Protein AF-A0A5K1HV14-F1 (afdb_monomer_lite)

Secondary structure (DSSP, 8-state):
---HHHHHHHHHH-EEEEEPP--SS--S---EEEEE---------TTHHHHTT-SHHHHHHHHTT-

InterPro domains:
  IPR014729 Rossmann-like alpha/beta/alpha sandwich fold [G3DSA:3.40.50.620] (1-66)
  IPR051857 Asparagine synthetase domain-containing protein [PTHR45937] (1-66)

Radius of gyration: 20.12 Å; chains: 1; bounding box: 55×26×41 Å

Organism: NCBI:txid210225

Sequence (66 aa):
DLNIGIALWLAAGGDGWVNEGASGNCEKTAQRHKYKSEARILLVGSGADEQCAGYGRHKTKYRQGG

Foldseek 3Di:
DPDVVVVVVVVQQQWDWDFDPPPDDDPPDRDIDIDHDPDNDDDDPPCVCVVVVVDVVSVVVVVVPD

pLDDT: mean 83.58, std 12.97, range [45.53, 95.25]

Structure (mmCIF, N/CA/C/O backbone):
data_AF-A0A5K1HV14-F1
#
_entry.id   AF-A0A5K1HV14-F1
#
loop_
_atom_site.group_PDB
_atom_site.id
_atom_site.type_symbol
_atom_site.label_atom_id
_atom_site.label_alt_id
_atom_site.label_comp_id
_atom_site.label_asym_id
_atom_site.label_entity_id
_atom_site.label_seq_id
_atom_site.pdbx_PDB_ins_code
_atom_site.Cartn_x
_atom_site.Cartn_y
_atom_site.Cartn_z
_atom_site.occupancy
_atom_site.B_iso_or_equiv
_atom_site.auth_seq_id
_atom_site.auth_comp_id
_atom_site.auth_asym_id
_atom_site.auth_atom_id
_atom_site.pdbx_PDB_model_num
ATOM 1 N N . ASP A 1 1 ? 0.301 15.361 11.963 1.00 45.53 1 ASP A N 1
ATOM 2 C CA . ASP A 1 1 ? -0.362 14.420 11.043 1.00 45.53 1 ASP A CA 1
ATOM 3 C C . ASP A 1 1 ? 0.586 13.918 9.981 1.00 45.53 1 ASP A C 1
ATOM 5 O O . ASP A 1 1 ? 1.120 14.706 9.211 1.00 45.53 1 ASP A O 1
ATOM 9 N N . LEU A 1 2 ? 0.818 12.607 9.962 1.00 57.72 2 LEU A N 1
ATOM 10 C CA . LEU A 1 2 ? 1.499 11.946 8.856 1.00 57.72 2 LEU A CA 1
ATOM 11 C C . LEU A 1 2 ? 0.405 11.410 7.925 1.00 57.72 2 LEU A C 1
ATOM 13 O O . LEU A 1 2 ? -0.271 10.437 8.246 1.00 57.72 2 LEU A O 1
ATOM 17 N N . ASN A 1 3 ? 0.152 12.111 6.820 1.00 78.25 3 ASN A N 1
ATOM 18 C CA . ASN A 1 3 ? -0.895 11.746 5.870 1.00 78.25 3 ASN A CA 1
ATOM 19 C C . ASN A 1 3 ? -0.426 10.543 5.035 1.00 78.25 3 ASN A C 1
ATOM 21 O O . ASN A 1 3 ? 0.524 10.659 4.260 1.00 78.25 3 ASN A O 1
ATOM 25 N N . ILE A 1 4 ? -1.098 9.396 5.173 1.00 80.50 4 ILE A N 1
ATOM 26 C CA . ILE A 1 4 ? -0.797 8.171 4.411 1.00 80.50 4 ILE A CA 1
ATOM 27 C C . ILE A 1 4 ? -0.838 8.396 2.889 1.00 80.50 4 ILE A C 1
ATOM 29 O O . ILE A 1 4 ? -0.100 7.753 2.146 1.00 80.50 4 ILE A O 1
ATOM 33 N N . GLY A 1 5 ? -1.624 9.368 2.420 1.00 83.81 5 GLY A N 1
ATOM 34 C CA . GLY A 1 5 ? -1.679 9.782 1.021 1.00 83.81 5 GLY A CA 1
ATOM 35 C C . GLY A 1 5 ? -0.357 10.347 0.500 1.00 83.81 5 GLY A C 1
ATOM 36 O O . GLY A 1 5 ? -0.018 10.107 -0.654 1.00 83.81 5 GLY A O 1
ATOM 37 N N . ILE A 1 6 ? 0.438 11.020 1.340 1.00 85.56 6 ILE A N 1
ATOM 38 C CA . ILE A 1 6 ? 1.768 11.522 0.949 1.00 85.56 6 ILE A CA 1
ATOM 39 C C . ILE A 1 6 ? 2.735 10.353 0.737 1.00 85.56 6 ILE A C 1
ATOM 41 O O . ILE A 1 6 ? 3.494 10.346 -0.231 1.00 85.56 6 ILE A O 1
ATOM 45 N N . ALA A 1 7 ? 2.681 9.341 1.608 1.00 86.69 7 ALA A N 1
ATOM 46 C CA . ALA A 1 7 ? 3.493 8.136 1.456 1.00 86.69 7 ALA A CA 1
ATOM 47 C C . ALA A 1 7 ? 3.102 7.352 0.192 1.00 86.69 7 ALA A C 1
ATOM 49 O O . ALA A 1 7 ? 3.979 6.917 -0.552 1.00 86.69 7 ALA A O 1
ATOM 50 N N . LEU A 1 8 ? 1.799 7.234 -0.092 1.00 88.12 8 LEU A N 1
ATOM 51 C CA . LEU A 1 8 ? 1.300 6.612 -1.322 1.00 88.12 8 LEU A CA 1
ATOM 52 C C . LEU A 1 8 ? 1.745 7.372 -2.573 1.00 88.12 8 LEU A C 1
ATOM 54 O O . LEU A 1 8 ? 2.186 6.755 -3.536 1.00 88.12 8 LEU A O 1
ATOM 58 N N . TRP A 1 9 ? 1.641 8.702 -2.559 1.00 88.94 9 TRP A N 1
ATOM 59 C CA . TRP A 1 9 ? 2.048 9.551 -3.675 1.00 88.94 9 TRP A CA 1
ATOM 60 C C . TRP A 1 9 ? 3.545 9.411 -3.973 1.00 88.94 9 TRP A C 1
ATOM 62 O O . TRP A 1 9 ? 3.932 9.230 -5.128 1.00 88.94 9 TRP A O 1
ATOM 72 N N . LEU A 1 10 ? 4.380 9.403 -2.929 1.00 89.25 10 LEU A N 1
ATOM 73 C CA . LEU A 1 10 ? 5.812 9.147 -3.057 1.00 89.25 10 LEU A CA 1
ATOM 74 C C . LEU A 1 10 ? 6.080 7.748 -3.635 1.00 89.25 10 LEU A C 1
ATOM 76 O O . LEU A 1 10 ? 6.862 7.606 -4.575 1.00 89.25 10 LEU A O 1
ATOM 80 N N . ALA A 1 11 ? 5.410 6.721 -3.103 1.00 89.81 11 ALA A N 1
ATOM 81 C CA . ALA A 1 11 ? 5.562 5.340 -3.553 1.00 89.81 11 ALA A CA 1
ATOM 82 C C . ALA A 1 11 ? 5.109 5.143 -5.009 1.00 89.81 11 ALA A C 1
ATOM 84 O O . ALA A 1 11 ? 5.762 4.414 -5.752 1.00 89.81 11 ALA A O 1
ATOM 85 N N . ALA A 1 12 ? 4.044 5.828 -5.444 1.00 91.56 12 ALA A N 1
ATOM 86 C CA . ALA A 1 12 ? 3.544 5.807 -6.823 1.00 91.56 12 ALA A CA 1
ATOM 87 C C . ALA A 1 12 ? 4.557 6.369 -7.819 1.00 91.56 12 ALA A C 1
ATOM 89 O O . ALA A 1 12 ? 4.579 5.969 -8.982 1.00 91.56 12 ALA A O 1
ATOM 90 N N . GLY A 1 13 ? 5.436 7.257 -7.353 1.00 92.06 13 GLY A N 1
ATOM 91 C CA . GLY A 1 13 ? 6.587 7.689 -8.120 1.00 92.06 13 GLY A CA 1
ATOM 92 C C . GLY A 1 13 ? 7.526 6.534 -8.454 1.00 92.06 13 GLY A C 1
ATOM 93 O O . GLY A 1 13 ? 8.124 6.567 -9.519 1.00 92.06 13 GLY A O 1
ATOM 94 N N . GLY A 1 14 ? 7.688 5.524 -7.597 1.00 92.50 14 GLY A N 1
ATOM 95 C CA . GLY A 1 14 ? 8.563 4.374 -7.855 1.00 92.50 14 GLY A CA 1
ATOM 96 C C . GLY A 1 14 ? 10.024 4.733 -8.164 1.00 92.50 14 GLY A C 1
ATOM 97 O O . GLY A 1 14 ? 10.737 3.901 -8.709 1.00 92.50 14 GLY A O 1
ATOM 98 N N . ASP A 1 15 ? 10.461 5.966 -7.889 1.00 94.75 15 ASP A N 1
ATOM 99 C CA . ASP A 1 15 ? 11.805 6.485 -8.165 1.00 94.75 15 ASP A CA 1
ATOM 100 C C . ASP A 1 15 ? 12.597 6.494 -6.863 1.00 94.75 15 ASP A C 1
ATOM 102 O O . ASP A 1 15 ? 12.151 7.051 -5.8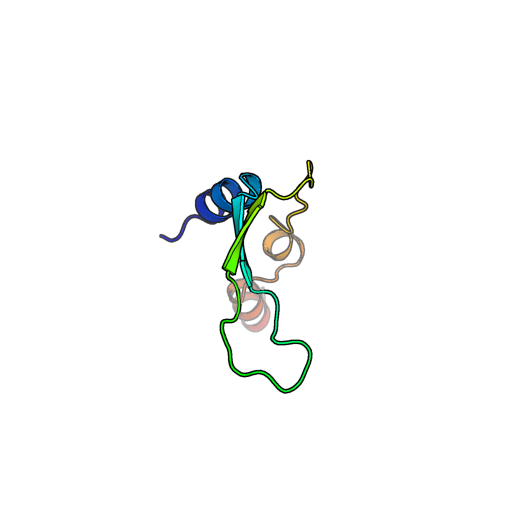57 1.00 94.75 15 ASP A O 1
ATOM 106 N N . GLY A 1 16 ? 13.761 5.864 -6.867 1.00 91.94 16 GLY A N 1
ATOM 107 C CA . GLY A 1 16 ? 14.583 5.770 -5.682 1.00 91.94 16 GLY A CA 1
ATOM 108 C C . GLY A 1 16 ? 15.973 5.250 -5.977 1.00 91.94 16 GLY A C 1
ATOM 109 O O . GLY A 1 16 ? 16.477 5.302 -7.096 1.00 91.94 16 GLY A O 1
ATOM 110 N N . TRP A 1 17 ? 16.612 4.759 -4.927 1.00 91.81 17 TRP A N 1
ATOM 111 C CA . TRP A 1 17 ? 17.962 4.232 -4.996 1.00 91.81 17 TRP A CA 1
ATOM 112 C C . TRP A 1 17 ? 17.988 2.824 -4.429 1.00 91.81 17 TRP A C 1
ATOM 114 O O 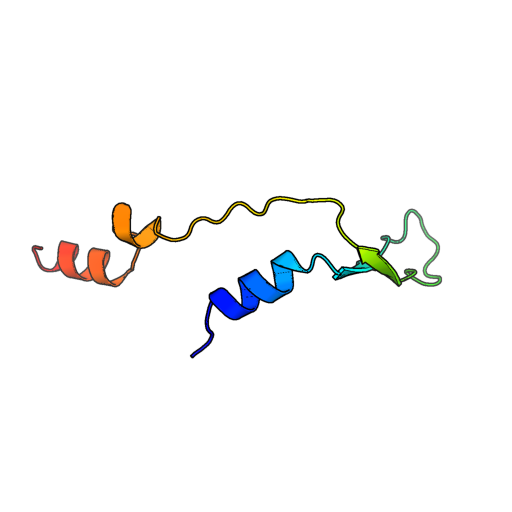. TRP A 1 17 ? 17.482 2.600 -3.328 1.00 91.81 17 TRP A O 1
ATOM 124 N N . VAL A 1 18 ? 18.630 1.913 -5.147 1.00 90.31 18 VAL A N 1
ATOM 125 C CA . VAL A 1 18 ? 18.804 0.521 -4.738 1.00 90.31 18 VAL A CA 1
ATOM 126 C C . VAL A 1 18 ? 20.277 0.291 -4.425 1.00 90.31 18 VAL A C 1
ATOM 128 O O . VAL A 1 18 ? 21.161 0.787 -5.125 1.00 90.31 18 VAL A O 1
ATOM 131 N N . ASN A 1 19 ? 20.534 -0.423 -3.331 1.00 87.88 19 ASN A N 1
ATOM 132 C CA . ASN A 1 19 ? 21.870 -0.887 -2.983 1.00 87.88 19 ASN A CA 1
ATOM 133 C C . ASN A 1 19 ? 21.999 -2.323 -3.487 1.00 87.88 19 ASN A C 1
ATOM 135 O O . ASN A 1 19 ? 21.256 -3.191 -3.028 1.00 87.88 19 ASN A O 1
ATOM 139 N N . GLU A 1 20 ? 22.937 -2.587 -4.390 1.00 79.50 20 GLU A N 1
ATOM 140 C CA . GLU A 1 20 ? 23.370 -3.963 -4.616 1.00 79.50 20 GLU A CA 1
ATOM 141 C C . GLU A 1 20 ? 24.203 -4.402 -3.412 1.00 79.50 20 GLU A C 1
ATOM 143 O O . GLU A 1 20 ? 25.185 -3.755 -3.035 1.00 79.50 20 GLU A O 1
ATOM 148 N N . GLY A 1 21 ? 23.756 -5.469 -2.748 1.00 68.31 21 GLY A N 1
ATOM 149 C CA . GLY A 1 21 ? 24.519 -6.081 -1.669 1.00 68.31 21 GLY A CA 1
ATOM 150 C C . GLY A 1 21 ? 25.873 -6.556 -2.192 1.00 68.31 21 GLY A C 1
ATOM 151 O O . GLY A 1 21 ? 25.977 -7.004 -3.333 1.00 68.31 21 GLY A O 1
ATOM 152 N N . ALA A 1 22 ? 26.907 -6.471 -1.355 1.00 63.66 22 ALA A N 1
ATOM 153 C CA . ALA A 1 22 ? 28.225 -7.001 -1.676 1.00 63.66 22 ALA A CA 1
ATOM 154 C C . ALA A 1 22 ? 28.138 -8.529 -1.831 1.00 63.66 22 ALA A C 1
ATOM 156 O O . ALA A 1 22 ? 28.233 -9.281 -0.860 1.00 63.66 22 ALA A O 1
ATOM 157 N N . SER A 1 23 ? 27.908 -9.001 -3.054 1.00 59.88 23 SER A N 1
ATOM 158 C CA . SER A 1 23 ? 27.986 -10.418 -3.381 1.00 59.88 23 SER A CA 1
ATOM 159 C C . SER A 1 23 ? 29.457 -10.833 -3.384 1.00 59.88 23 SER A C 1
ATOM 161 O O . SER A 1 23 ? 30.135 -10.744 -4.400 1.00 59.88 23 SER A O 1
ATOM 163 N N . GLY A 1 24 ? 29.935 -11.293 -2.226 1.00 55.56 24 GLY A N 1
ATOM 164 C CA . GLY A 1 24 ? 31.217 -11.976 -2.066 1.00 55.56 24 GLY A CA 1
ATOM 165 C C . GLY A 1 24 ? 32.388 -11.062 -1.710 1.00 55.56 24 GLY A C 1
ATOM 166 O O . GLY A 1 24 ? 32.874 -10.326 -2.549 1.00 55.56 24 GLY A O 1
ATOM 167 N N . ASN A 1 25 ? 32.857 -11.178 -0.463 1.00 56.75 25 ASN A N 1
ATOM 168 C CA . ASN A 1 25 ? 34.198 -10.901 0.090 1.00 56.75 25 ASN A CA 1
ATOM 169 C C . ASN A 1 25 ? 35.028 -9.676 -0.376 1.00 56.75 25 ASN A C 1
ATOM 171 O O . ASN A 1 25 ? 36.204 -9.579 -0.031 1.00 56.75 25 ASN A O 1
ATOM 175 N N . CYS A 1 26 ? 34.470 -8.725 -1.120 1.00 53.09 26 CYS A N 1
ATOM 176 C CA . CYS A 1 26 ? 35.111 -7.465 -1.455 1.00 53.09 26 CYS A CA 1
ATOM 177 C C . CYS A 1 26 ? 34.308 -6.315 -0.835 1.00 53.09 26 CYS A C 1
ATOM 179 O O . CYS A 1 26 ? 33.307 -5.845 -1.364 1.00 53.09 26 CYS A O 1
ATOM 181 N N . GLU A 1 27 ? 34.776 -5.830 0.314 1.00 55.75 27 GLU A N 1
ATOM 182 C CA . GLU A 1 27 ? 34.276 -4.636 1.016 1.00 55.75 27 GLU A CA 1
ATOM 183 C C . GLU A 1 27 ? 34.573 -3.326 0.258 1.00 55.75 27 GLU A C 1
ATOM 185 O O . GLU A 1 27 ? 34.887 -2.291 0.846 1.00 55.75 27 GLU A O 1
ATOM 190 N N . LYS A 1 28 ? 34.531 -3.340 -1.075 1.00 55.31 28 LYS A N 1
ATOM 191 C CA . LYS A 1 28 ? 34.794 -2.161 -1.893 1.00 55.31 28 LYS A CA 1
ATOM 192 C C . LYS A 1 28 ? 33.515 -1.777 -2.613 1.00 55.31 28 LYS A C 1
ATOM 194 O O . LYS A 1 28 ? 33.140 -2.367 -3.616 1.00 55.31 28 LYS A O 1
ATOM 199 N N . THR A 1 29 ? 32.878 -0.765 -2.024 1.00 58.09 29 THR A N 1
ATOM 200 C CA . THR A 1 2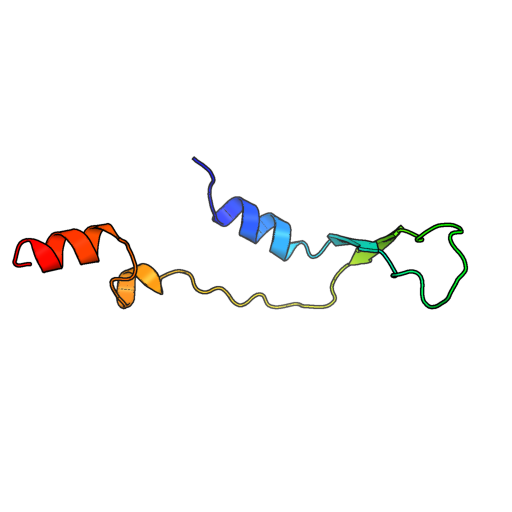9 ? 31.779 0.045 -2.559 1.00 58.09 29 THR A CA 1
ATOM 201 C C . THR A 1 29 ? 30.509 -0.735 -2.883 1.00 58.09 29 THR A C 1
ATOM 203 O O . THR A 1 29 ? 30.297 -1.137 -4.021 1.00 58.09 29 THR A O 1
ATOM 206 N N . ALA A 1 30 ? 29.613 -0.865 -1.898 1.00 64.44 30 ALA A N 1
ATOM 207 C CA . ALA A 1 30 ? 28.201 -1.120 -2.178 1.00 64.44 30 ALA A CA 1
ATOM 208 C C . ALA A 1 30 ? 27.698 -0.006 -3.111 1.00 64.44 30 ALA A C 1
ATOM 210 O O . ALA A 1 30 ? 27.517 1.142 -2.693 1.00 64.44 30 ALA A O 1
ATOM 211 N N . GLN A 1 31 ? 27.589 -0.313 -4.402 1.00 74.12 31 GLN A N 1
ATOM 212 C CA . GLN A 1 31 ? 27.298 0.681 -5.419 1.00 74.12 31 GLN A CA 1
ATOM 213 C C . GLN A 1 31 ? 25.796 0.952 -5.408 1.00 74.12 31 GLN A C 1
ATOM 215 O O . GLN A 1 31 ? 24.973 0.134 -5.817 1.00 74.12 31 GLN A O 1
ATOM 220 N N . ARG A 1 32 ? 25.436 2.121 -4.880 1.00 84.88 32 ARG A N 1
ATOM 221 C CA . ARG A 1 32 ? 24.063 2.611 -4.894 1.00 84.88 32 ARG A CA 1
ATOM 222 C C . ARG A 1 32 ? 23.760 3.178 -6.275 1.00 84.88 32 ARG A C 1
ATOM 224 O O . ARG A 1 32 ? 24.432 4.112 -6.709 1.00 84.88 32 ARG A O 1
ATOM 231 N N . HIS A 1 33 ? 22.741 2.658 -6.947 1.00 88.94 33 HIS A N 1
ATOM 232 C CA . HIS A 1 33 ? 22.309 3.164 -8.249 1.00 88.94 33 HIS A CA 1
ATOM 233 C C . HIS A 1 33 ? 20.871 3.681 -8.190 1.00 88.94 33 HIS A C 1
ATOM 235 O O . HIS A 1 33 ? 20.059 3.239 -7.372 1.00 88.94 33 HIS A O 1
ATOM 241 N N . LYS A 1 34 ? 20.574 4.672 -9.035 1.00 92.88 34 LYS A N 1
ATOM 242 C CA . LYS A 1 34 ? 19.224 5.218 -9.175 1.00 92.88 34 LYS A CA 1
ATOM 243 C C . LYS A 1 34 ? 18.371 4.218 -9.954 1.00 92.88 34 LYS A C 1
ATOM 245 O O . LYS A 1 34 ? 18.806 3.722 -10.989 1.00 92.88 34 LYS A O 1
ATOM 250 N N . TYR A 1 35 ? 17.173 3.939 -9.465 1.0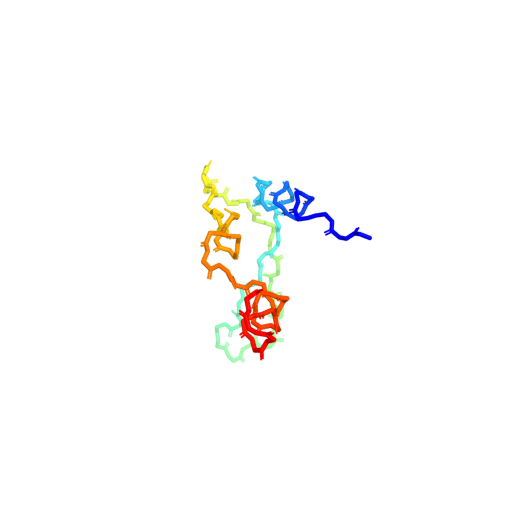0 92.94 35 TYR A N 1
ATOM 251 C CA . TYR A 1 35 ? 16.257 2.966 -10.041 1.00 92.94 35 TYR A CA 1
ATOM 252 C C . TYR A 1 35 ? 14.838 3.526 -10.078 1.00 92.94 35 TYR A C 1
ATOM 254 O O . TYR A 1 35 ? 14.379 4.166 -9.131 1.00 92.94 35 TYR A O 1
ATOM 262 N N . LYS A 1 36 ? 14.139 3.251 -11.179 1.00 95.19 36 LYS A N 1
ATOM 263 C CA . LYS A 1 36 ? 12.724 3.552 -11.362 1.00 95.19 36 LYS A CA 1
ATOM 264 C C . LYS A 1 36 ? 11.983 2.235 -11.557 1.00 95.19 36 LYS A C 1
ATOM 266 O O . LYS A 1 36 ? 12.294 1.494 -12.483 1.00 95.19 36 LYS A O 1
ATOM 271 N N . SER A 1 37 ? 11.015 1.959 -10.693 1.00 93.38 37 SER A N 1
ATOM 272 C CA . SER A 1 37 ? 10.159 0.781 -10.794 1.00 93.38 37 SER A CA 1
ATOM 273 C C . SER A 1 37 ? 9.346 0.799 -12.088 1.00 93.38 37 SER A C 1
ATOM 275 O O . SER A 1 37 ? 8.777 1.828 -12.455 1.00 93.38 37 SER A O 1
ATOM 277 N N . GLU A 1 38 ? 9.246 -0.355 -12.747 1.00 95.25 38 GLU A N 1
ATOM 278 C CA . GLU A 1 38 ? 8.363 -0.560 -13.904 1.00 95.25 38 GLU A CA 1
ATOM 279 C C . GLU A 1 38 ? 6.904 -0.826 -13.499 1.00 95.25 38 GLU A C 1
ATOM 281 O O . GLU A 1 38 ? 6.010 -0.866 -14.351 1.00 95.25 38 GLU A O 1
ATOM 286 N N . ALA A 1 39 ? 6.644 -1.021 -12.200 1.00 93.62 39 ALA A N 1
ATOM 287 C CA . ALA A 1 39 ? 5.308 -1.277 -11.689 1.00 93.62 39 ALA A CA 1
ATOM 288 C C . ALA A 1 39 ? 4.372 -0.107 -12.020 1.00 93.62 39 ALA A C 1
ATOM 290 O O . ALA A 1 39 ? 4.611 1.040 -11.651 1.00 93.62 39 ALA A O 1
ATOM 291 N N . ARG A 1 40 ? 3.269 -0.420 -12.704 1.00 91.94 40 ARG A N 1
ATOM 292 C CA . ARG A 1 40 ? 2.248 0.564 -13.106 1.00 91.94 40 ARG A CA 1
ATOM 293 C C . ARG A 1 40 ? 1.095 0.672 -12.116 1.00 91.94 40 ARG A C 1
ATOM 295 O O . ARG A 1 40 ? 0.286 1.587 -12.213 1.00 91.94 40 ARG A O 1
ATOM 302 N N . ILE A 1 41 ? 0.990 -0.300 -11.215 1.00 92.62 41 ILE A N 1
ATOM 303 C CA . ILE A 1 41 ? -0.126 -0.458 -10.288 1.00 92.62 41 ILE A CA 1
ATOM 304 C C . ILE A 1 41 ? 0.449 -0.643 -8.888 1.00 92.62 41 ILE A C 1
ATOM 306 O O . ILE A 1 41 ? 1.356 -1.451 -8.688 1.00 92.62 41 ILE A O 1
ATOM 310 N N . LEU A 1 42 ? -0.115 0.085 -7.927 1.00 89.25 42 LEU A N 1
ATOM 311 C CA . LEU A 1 42 ? 0.107 -0.126 -6.504 1.00 89.25 42 LEU A CA 1
ATOM 312 C C . LEU A 1 42 ? -1.170 -0.671 -5.874 1.00 89.25 42 LEU A C 1
ATOM 314 O O . LEU A 1 42 ? -2.247 -0.106 -6.054 1.00 89.25 42 LEU A O 1
ATOM 318 N N . LEU A 1 43 ? -1.036 -1.759 -5.123 1.00 91.06 43 LEU A N 1
ATOM 319 C CA . LEU A 1 43 ? -2.113 -2.322 -4.318 1.00 91.06 43 LEU A CA 1
ATOM 320 C C . LEU A 1 43 ? -1.936 -1.855 -2.877 1.00 91.06 43 LEU A C 1
ATOM 322 O O . LEU A 1 43 ? -0.831 -1.912 -2.337 1.00 91.06 43 LEU A O 1
ATOM 326 N N . VAL A 1 44 ? -3.016 -1.381 -2.262 1.00 90.19 44 VAL A N 1
ATOM 327 C CA . VAL A 1 44 ? -2.986 -0.809 -0.912 1.00 90.19 44 VAL A CA 1
ATOM 328 C C . VAL A 1 44 ? -4.109 -1.388 -0.067 1.00 90.19 44 VAL A C 1
ATOM 330 O O . VAL A 1 44 ? -5.213 -1.609 -0.554 1.00 90.19 44 VAL A O 1
ATOM 333 N N . GLY A 1 45 ? -3.824 -1.627 1.212 1.00 89.31 45 GLY A N 1
ATOM 334 C CA . GLY A 1 45 ? -4.782 -2.160 2.187 1.00 89.31 45 GLY A CA 1
ATOM 335 C C . GLY A 1 45 ? -5.618 -1.086 2.885 1.00 89.31 45 GLY A C 1
ATOM 336 O O . GLY A 1 45 ? -5.981 -1.258 4.045 1.00 89.31 45 GLY A O 1
ATOM 337 N N . SER A 1 46 ? -5.869 0.053 2.235 1.00 88.38 46 SER A N 1
ATOM 338 C CA . SER A 1 46 ? -6.673 1.129 2.822 1.00 88.38 46 SER A CA 1
ATOM 339 C C . SER A 1 46 ? -8.094 0.635 3.101 1.00 88.38 46 SER A C 1
ATOM 341 O O . SER A 1 46 ? -8.713 0.032 2.228 1.00 88.38 46 SER A O 1
ATOM 343 N N . GLY A 1 47 ? -8.622 0.888 4.299 1.00 88.94 47 GLY A N 1
ATOM 344 C CA . GLY A 1 47 ? -9.961 0.430 4.679 1.00 88.94 47 GLY A CA 1
ATOM 345 C C . GLY A 1 47 ? -9.996 -0.921 5.405 1.00 88.94 47 GLY A C 1
ATOM 346 O O . GLY A 1 47 ? -11.037 -1.273 5.956 1.00 88.94 47 GLY A O 1
ATOM 347 N N . ALA A 1 48 ? -8.906 -1.701 5.407 1.00 91.00 48 ALA A N 1
ATOM 348 C CA . ALA A 1 48 ? -8.908 -3.040 6.004 1.00 91.00 48 ALA A CA 1
ATOM 349 C C . ALA A 1 48 ? -9.171 -3.004 7.520 1.00 91.00 48 ALA A C 1
ATOM 351 O O . ALA A 1 48 ? -9.984 -3.777 8.029 1.00 91.00 48 ALA A O 1
ATOM 352 N N . ASP A 1 49 ? -8.545 -2.069 8.234 1.00 89.62 49 ASP A N 1
ATOM 353 C CA . ASP A 1 49 ? -8.720 -1.919 9.681 1.00 89.62 49 ASP A CA 1
ATOM 354 C C . ASP A 1 49 ? -10.098 -1.344 10.044 1.00 89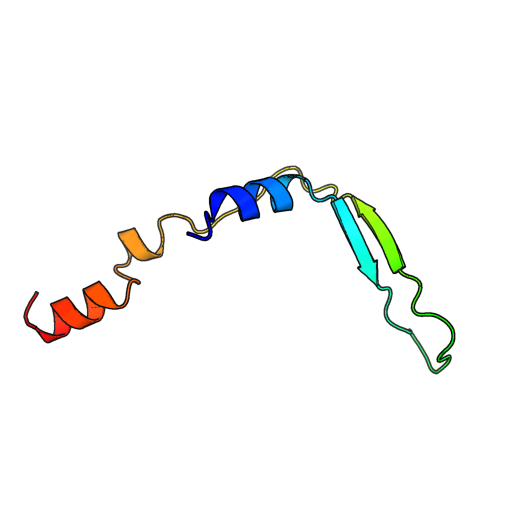.62 49 ASP A C 1
ATOM 356 O O . ASP A 1 49 ? -10.629 -1.607 11.125 1.00 89.62 49 ASP A O 1
ATOM 360 N N . GLU A 1 50 ? -10.714 -0.582 9.145 1.00 90.25 50 GLU A N 1
ATOM 361 C CA . GLU A 1 50 ? -12.071 -0.072 9.288 1.00 90.25 50 GLU A CA 1
ATOM 362 C C . GLU A 1 50 ? -13.105 -1.187 9.129 1.00 90.25 50 GLU A C 1
ATOM 364 O O . GLU A 1 50 ? -13.986 -1.317 9.977 1.00 90.25 50 GLU A O 1
ATOM 369 N N . GLN A 1 51 ? -12.983 -2.008 8.082 1.00 92.50 51 GLN A N 1
ATOM 370 C CA . GLN A 1 51 ? -13.923 -3.101 7.808 1.00 92.50 51 GLN A CA 1
ATOM 371 C C . GLN A 1 51 ? -13.795 -4.240 8.822 1.00 92.50 51 GLN A C 1
ATOM 373 O O . GLN A 1 51 ? -14.796 -4.793 9.270 1.00 92.50 51 GLN A O 1
ATOM 378 N N . CYS A 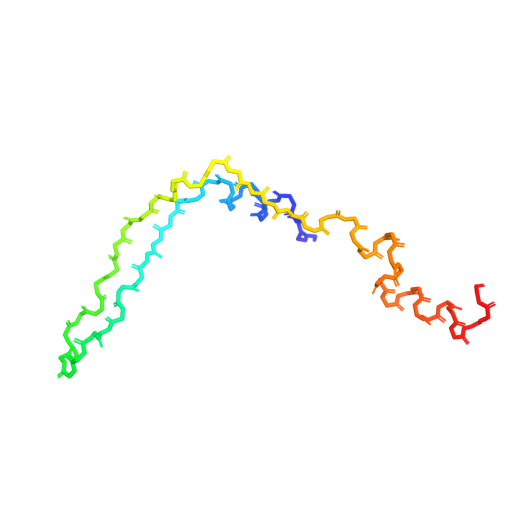1 52 ? -12.566 -4.573 9.221 1.00 90.00 52 CYS A N 1
ATOM 379 C CA . CYS A 1 52 ? -12.285 -5.711 10.099 1.00 90.00 52 CYS A CA 1
ATOM 380 C C . CYS A 1 52 ? -12.135 -5.318 11.572 1.00 90.00 52 CYS A C 1
ATOM 382 O O . CYS A 1 52 ? -11.619 -6.094 12.375 1.00 90.00 52 CYS A O 1
ATOM 384 N N . ALA A 1 53 ? -12.545 -4.103 11.932 1.00 88.69 53 ALA A N 1
ATOM 385 C CA . ALA A 1 53 ? -12.392 -3.557 13.269 1.00 88.69 53 ALA A CA 1
ATOM 386 C C . ALA A 1 53 ? -10.945 -3.642 13.830 1.00 88.69 53 ALA A C 1
ATOM 388 O O . ALA A 1 53 ? -10.748 -3.757 15.039 1.00 88.69 53 ALA A O 1
ATOM 389 N N . GLY A 1 54 ? -9.933 -3.520 12.967 1.00 88.62 54 GLY A N 1
ATOM 390 C CA . GLY A 1 54 ? -8.507 -3.647 13.290 1.00 88.62 54 GLY A CA 1
ATOM 391 C C . GLY A 1 54 ? -7.950 -2.538 14.189 1.00 88.62 54 GLY A C 1
ATOM 392 O O . GLY A 1 54 ? -6.955 -2.743 14.886 1.00 88.62 54 GLY A O 1
ATOM 393 N N . TYR A 1 55 ? -8.609 -1.376 14.266 1.00 89.75 55 TYR A N 1
ATOM 394 C CA . TYR A 1 55 ? -8.174 -0.328 15.188 1.00 89.75 55 TYR A CA 1
ATOM 395 C C . TYR A 1 55 ? -8.290 -0.748 16.658 1.00 89.75 55 TYR A C 1
ATOM 397 O O . TYR A 1 55 ? -9.338 -1.190 17.127 1.00 89.75 55 TYR A O 1
ATOM 405 N N . GLY A 1 56 ? -7.248 -0.459 17.448 1.00 90.19 56 GLY A N 1
ATOM 406 C CA . GLY A 1 56 ? -7.210 -0.771 18.884 1.00 90.19 56 GLY A CA 1
ATOM 407 C C . GLY A 1 56 ? -8.385 -0.200 19.693 1.00 90.19 56 GLY A C 1
ATOM 408 O O . GLY A 1 56 ? -8.794 -0.792 20.688 1.00 90.19 56 GLY A O 1
ATOM 409 N N . ARG A 1 57 ? -8.999 0.902 19.239 1.00 90.75 57 ARG A N 1
ATOM 410 C CA . ARG A 1 57 ? -10.222 1.458 19.846 1.00 90.75 57 ARG A CA 1
ATOM 411 C C . ARG A 1 57 ? -11.417 0.510 19.758 1.00 90.75 57 ARG A C 1
ATOM 413 O O . ARG A 1 57 ? -12.202 0.455 20.697 1.00 90.75 57 ARG A O 1
ATOM 420 N N . HIS A 1 58 ? -11.532 -0.258 18.677 1.00 90.25 58 HIS A N 1
ATOM 421 C CA . HIS A 1 58 ? -12.586 -1.255 18.527 1.00 90.25 58 HIS A CA 1
ATOM 422 C C . HIS A 1 58 ? -12.364 -2.414 19.497 1.00 90.25 58 HIS A C 1
ATOM 424 O O . HIS A 1 58 ? -13.303 -2.842 20.159 1.00 90.25 58 HIS A O 1
ATOM 430 N N . LYS A 1 59 ? -11.107 -2.835 19.698 1.00 89.44 59 LYS A N 1
ATOM 431 C CA . LYS A 1 59 ? -10.748 -3.789 20.759 1.00 89.44 59 LYS A CA 1
ATOM 432 C C . LYS A 1 59 ? -11.133 -3.268 22.147 1.00 89.44 59 LYS A C 1
ATOM 434 O O . LYS A 1 59 ? -11.685 -4.021 22.945 1.00 89.44 59 LYS A O 1
ATOM 439 N N . THR A 1 60 ? -10.845 -2.003 22.458 1.00 92.62 60 THR A N 1
ATOM 440 C CA . THR A 1 60 ? -11.225 -1.400 23.747 1.00 92.62 60 THR A CA 1
ATOM 441 C C . THR A 1 60 ? -12.741 -1.348 23.919 1.00 92.62 60 THR A C 1
ATOM 443 O O . THR A 1 60 ? -13.233 -1.762 24.963 1.00 92.62 60 THR A O 1
ATOM 446 N N . LYS A 1 61 ? -13.479 -0.912 22.892 1.00 89.81 61 LYS A N 1
ATOM 447 C CA . LYS A 1 61 ? -14.947 -0.887 22.886 1.00 89.81 61 LYS A CA 1
ATOM 448 C C . LYS A 1 61 ? -15.558 -2.271 23.071 1.00 89.81 61 LYS A C 1
ATOM 450 O O . LYS A 1 61 ? -16.380 -2.456 23.959 1.00 89.81 61 LYS A O 1
ATOM 455 N N . TYR A 1 62 ? -15.042 -3.269 22.360 1.00 90.06 62 TYR A N 1
ATOM 456 C CA . TYR A 1 62 ? -15.429 -4.664 22.544 1.00 90.06 62 TYR A CA 1
ATOM 457 C C . TYR A 1 62 ? -15.227 -5.142 23.994 1.00 90.06 62 TYR A C 1
ATOM 459 O O . TYR A 1 62 ? -16.127 -5.735 24.581 1.00 90.06 62 TYR A O 1
ATOM 467 N N . ARG A 1 63 ? -14.088 -4.819 24.631 1.00 91.38 63 ARG A N 1
ATOM 468 C CA . ARG A 1 63 ? -13.850 -5.140 26.058 1.00 91.38 63 ARG A CA 1
ATOM 469 C C . ARG A 1 63 ? -14.772 -4.381 27.019 1.00 91.38 63 ARG A C 1
ATOM 471 O O . ARG A 1 63 ? -14.944 -4.830 28.146 1.00 91.38 63 ARG A O 1
ATOM 478 N N . GLN A 1 64 ? -15.327 -3.246 26.597 1.00 93.56 64 GLN A N 1
ATOM 479 C CA . GLN A 1 64 ? -16.274 -2.431 27.365 1.00 93.56 64 GLN A CA 1
ATOM 480 C C . GLN A 1 64 ? -17.745 -2.804 27.108 1.00 93.56 64 GLN A C 1
ATOM 482 O O . GLN A 1 64 ? -18.623 -2.160 27.671 1.00 93.56 64 GLN A O 1
ATOM 487 N N . GLY A 1 65 ? -18.016 -3.842 26.308 1.00 89.31 65 GLY A N 1
ATOM 488 C CA . GLY A 1 65 ? -19.372 -4.336 26.045 1.00 89.31 65 GLY A CA 1
ATOM 489 C C . GLY A 1 65 ? -19.969 -3.957 24.686 1.00 89.31 65 GLY A C 1
ATOM 490 O O . GLY A 1 65 ? -21.123 -4.301 24.448 1.00 89.31 65 GLY A O 1
ATOM 491 N N . GLY A 1 66 ? -19.196 -3.319 23.796 1.00 77.94 66 GLY A N 1
ATOM 492 C CA . GLY A 1 66 ? -19.643 -2.884 22.463 1.00 77.94 66 GLY A CA 1
ATOM 493 C C . GLY A 1 66 ? -19.789 -1.376 22.357 1.00 77.94 66 GLY A C 1
ATOM 494 O O . GLY A 1 66 ? -20.666 -0.810 23.040 1.00 77.94 66 GLY A O 1
#

=== Feature glossary ===
Reading guide. The protein is described through the following features:

Foldseek 3Di. A 3Di character summarizes, for each residue, the relative orientation of the Cα frame of its nearest spatial neighbor. Because it encodes fold topology rather than chemistry, 3Di alignments detect remote structural similarity that sequence alignment misses.

Contact-map, Ramachandran, and PAE plots. Plot images: a contact map (which residues are close in 3D, as an N×N binary image), a Ramachandran scatter (backbone torsion angles, revealing secondary-structure composition at a glance), and — for AlphaFold structures — a PAE heatmap (pairwise prediction confidence).

Radius of gyration, Cα contacts, bounding box. Radius of gyration (Rg) is the root-mean-square distance of Cα atoms from their centroid — a single number for overall size and compactness. A globular domain of N residues has Rg ≈ 2.2·N^0.38 Å; an extended or disordered chain has a much larger Rg. The Cα contact count is the number of residue pairs whose Cα atoms are within 8 Å and are more than four positions apart in sequence — a standard proxy for tertiary packing density. The bounding box is the smallest axis-aligned box enclosing all Cα atoms.

Secondary structure (8-state, DSSP). Eight-state secondary structure (DSSP): H is the canonical α-helix, G the tighter 3₁₀-helix, I the wider π-helix; E/B are β-structure, T and S are turns and bends, and '-' is everything else. DSSP derives these from the pattern of main-chain N–H···O=C hydrogen bonds, not from the sequence.

B-factor. B-factor (Debye–Waller factor) reflects atomic displacement in the crystal lattice. It is an experimental observable (units Å²), not a prediction; low values mean the atom is pinned down, high values mean it moves or is heterogeneous across the crystal.

pLDDT. pLDDT is the predicted lDDT-Cα score: AlphaFold's confidence that the local environment of each residue (all inter-atomic distances within 15 Å) is correctly placed. It is a per-residue number between 0 and 100, with higher meaning more reliable.

Nearest PDB structures. Nearest PDB neighbors are the top structural matches found by Foldseek when searching this structure against the entire Protein Data Bank. Each hit reports a TM-score (0 to 1; >0.5 almost always implies the same fold) and an E-value. These are *structural* homologs — they may share no detectable sequence similarity.

Solvent-accessible surface area. Accessible surface area quantifies burial. A residue with SASA near zero is packed into the hydrophobic core; one with SASA >100 Å² sits on the surface. Computed here via the Shrake–Rupley numerical algorithm with a 1.4 Å probe.

Rendered structure images. Structure images are PyMOL renders from six orthogonal camera directions. Cartoon representation draws helices as coils and strands as arrows; sticks shows the backbone as bonds; surface shows the solvent-excluded envelope. Rainbow coloring maps sequence position to hue (blue→red, N→C); chain coloring assigns a distinct color per polypeptide.

Backbone torsions (φ/ψ). φ (phi) and ψ (psi) are the two rotatable backbone dihedrals per residue: φ is the C(i-1)–N–Cα–C torsion, ψ is the N–Cα–C–N(i+1) torsion, both in degrees on (−180°, 180°]. α-helical residues cluster near (−60°, −45°); β-strand residues near (−120°, +130°). A Ramachandran plot is simply a scatter of (φ, ψ) for every residue.

Predicted aligned error. Predicted Aligned Error (PAE) is an AlphaFold confidence matrix: entry (i, j) is the expected error in the position of residue j, in ångströms, when the prediction is superimposed on the true structure at residue i. Low PAE within a block of residues means that block is internally rigid and well-predicted; high PAE between two blocks means their relative placement is uncertain even if each block individually is confident.

mmCIF coordinates. Structure coordinates are given as an mmCIF _atom_site loop: one row per atom with element, residue name, chain id, sequence number, and x/y/z position in Å. Only the four main-chain atoms per residue are included here; side chains are omitted to keep the record compact.

InterPro / GO / CATH / organism. Database cross-references. InterPro integrates a dozen domain/family signature databases into unified entries with residue-range hits. GO terms attach function/process/location labels with evidence codes. CATH codes position the fold in a four-level structural taxonomy. Organism is the NCBI-taxonomy species name.

Secondary structure (3-state, P-SEA). SS3 is a coarse helix/strand/coil call (letters a/b/c) made by the P-SEA algorithm from inter-Cα distances and dihedrals. It is less detailed than DSSP but needs only Cα positions.

Sequence. Sequence gives the chain of amino acids in standard one-letter code (A=alanine, C=cysteine, …, Y=tyrosine), read N→C. It is the only feature that is directly encoded by the gene; all structural features are derived from the folded form of this sequence.